Protein AF-A0A512H5P3-F1 (afdb_monomer)

Structure (mmCIF, N/CA/C/O backbone):
data_AF-A0A512H5P3-F1
#
_entry.id   AF-A0A512H5P3-F1
#
loop_
_atom_site.group_PDB
_atom_site.id
_atom_site.type_symbol
_atom_site.label_atom_id
_atom_site.label_alt_id
_atom_site.label_comp_id
_atom_site.label_asym_id
_atom_site.label_entity_id
_atom_site.label_seq_id
_atom_site.pdbx_PDB_ins_code
_atom_site.Cartn_x
_atom_site.Cartn_y
_atom_site.Cartn_z
_atom_site.occupancy
_atom_site.B_iso_or_equiv
_atom_site.auth_seq_id
_atom_site.auth_comp_id
_atom_site.auth_asym_id
_atom_site.auth_atom_id
_atom_site.pdbx_PDB_model_num
ATOM 1 N N . MET A 1 1 ? 0.384 -4.616 -5.837 1.00 95.44 1 MET A N 1
ATOM 2 C CA . MET A 1 1 ? -0.336 -4.147 -4.625 1.00 95.44 1 MET A CA 1
ATOM 3 C C . MET A 1 1 ? -1.547 -5.000 -4.215 1.00 95.44 1 MET A C 1
ATOM 5 O O . MET A 1 1 ? -1.551 -5.494 -3.096 1.00 95.44 1 MET A O 1
ATOM 9 N N . ARG A 1 2 ? -2.575 -5.212 -5.059 1.00 97.38 2 ARG A N 1
ATOM 10 C CA . ARG A 1 2 ? -3.804 -5.943 -4.650 1.00 97.38 2 ARG A CA 1
ATOM 11 C C . ARG A 1 2 ? -3.546 -7.344 -4.073 1.00 97.38 2 ARG A C 1
ATOM 13 O O . ARG A 1 2 ? -4.174 -7.723 -3.095 1.00 97.38 2 ARG A O 1
ATOM 20 N N . SER A 1 3 ? -2.583 -8.079 -4.627 1.00 97.50 3 SER A N 1
ATOM 21 C CA . SER A 1 3 ? -2.158 -9.381 -4.099 1.00 97.50 3 SER A CA 1
ATOM 22 C C . SER A 1 3 ? -1.595 -9.305 -2.674 1.00 97.50 3 SER A C 1
ATOM 24 O O . SER A 1 3 ? -1.924 -10.153 -1.853 1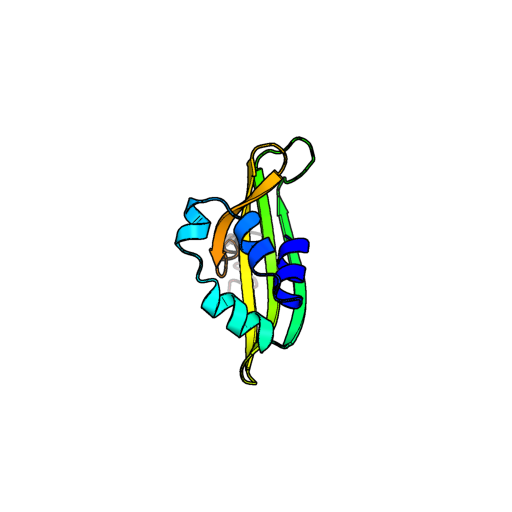.00 97.50 3 SER A O 1
ATOM 26 N N . ARG A 1 4 ? -0.815 -8.263 -2.351 1.00 97.62 4 ARG A N 1
ATOM 27 C CA . ARG A 1 4 ? -0.291 -8.018 -0.995 1.00 97.62 4 ARG A CA 1
ATOM 28 C C . ARG A 1 4 ? -1.411 -7.720 -0.000 1.00 97.62 4 ARG A C 1
ATOM 30 O O . ARG A 1 4 ? -1.385 -8.227 1.111 1.00 97.62 4 ARG A O 1
ATOM 37 N N . TYR A 1 5 ? -2.433 -6.964 -0.402 1.00 97.62 5 TYR A N 1
ATOM 38 C CA . TYR A 1 5 ? -3.622 -6.792 0.437 1.00 97.62 5 TYR A CA 1
ATOM 39 C C . TYR A 1 5 ? -4.310 -8.134 0.722 1.00 97.62 5 TYR A C 1
ATOM 41 O O . TYR A 1 5 ? -4.578 -8.448 1.876 1.00 97.62 5 TYR A O 1
ATOM 49 N N . THR A 1 6 ? -4.527 -8.965 -0.302 1.00 98.12 6 THR A N 1
ATOM 50 C CA . THR A 1 6 ? -5.084 -10.312 -0.107 1.00 98.12 6 THR A CA 1
ATOM 51 C C . THR A 1 6 ? -4.213 -11.168 0.814 1.00 98.12 6 THR A C 1
ATOM 53 O O . THR A 1 6 ? -4.750 -11.944 1.599 1.00 98.12 6 THR A O 1
ATOM 56 N N . ALA A 1 7 ? -2.887 -11.021 0.754 1.00 97.62 7 ALA A N 1
ATOM 57 C CA . ALA A 1 7 ? -1.968 -11.711 1.651 1.00 97.62 7 ALA A CA 1
ATOM 58 C C . ALA A 1 7 ? -2.174 -11.297 3.119 1.00 97.62 7 ALA A C 1
ATOM 60 O O . ALA A 1 7 ? -2.304 -12.173 3.968 1.00 97.62 7 ALA A O 1
ATOM 61 N N . TYR A 1 8 ? -2.341 -10.001 3.411 1.00 96.44 8 TYR A N 1
ATOM 62 C CA . TYR A 1 8 ? -2.757 -9.542 4.745 1.00 96.44 8 TYR A CA 1
ATOM 63 C C . TYR A 1 8 ? -4.110 -10.122 5.173 1.00 96.44 8 TYR A C 1
ATOM 65 O O . TYR A 1 8 ? -4.235 -10.620 6.286 1.00 96.44 8 TYR A O 1
ATOM 73 N N . VAL A 1 9 ? -5.109 -10.114 4.282 1.00 97.12 9 VAL A N 1
ATOM 74 C CA . VAL A 1 9 ? -6.448 -10.664 4.571 1.00 97.12 9 VAL A CA 1
ATOM 75 C C . VAL A 1 9 ? -6.395 -12.159 4.902 1.00 97.12 9 VAL A C 1
ATOM 77 O O . VAL A 1 9 ? -7.183 -12.639 5.710 1.00 97.12 9 VAL A O 1
ATOM 80 N N . ARG A 1 10 ? -5.478 -12.900 4.273 1.00 96.94 10 ARG A N 1
ATOM 81 C CA . ARG A 1 10 ? -5.311 -14.349 4.455 1.00 96.94 10 ARG A CA 1
ATOM 82 C C . ARG A 1 10 ? -4.281 -14.730 5.521 1.00 96.94 10 ARG A C 1
ATOM 84 O O . ARG A 1 10 ? -4.139 -15.916 5.795 1.00 96.94 10 ARG A O 1
ATOM 91 N N . GLY A 1 11 ? -3.548 -13.770 6.084 1.00 96.69 11 GLY A N 1
ATOM 92 C CA . GLY A 1 11 ? -2.417 -14.046 6.974 1.00 96.69 11 GLY A CA 1
ATOM 93 C C . GLY A 1 11 ? -1.200 -14.681 6.284 1.00 96.69 11 GLY A C 1
ATOM 94 O O . GLY A 1 11 ? -0.360 -15.272 6.959 1.00 96.69 11 GLY A O 1
ATOM 95 N N . ASP A 1 12 ? -1.075 -14.559 4.958 1.00 97.94 12 ASP A N 1
ATOM 96 C CA . ASP A 1 12 ? 0.068 -15.056 4.176 1.00 97.94 12 ASP A CA 1
ATOM 97 C C . ASP A 1 12 ? 1.248 -14.072 4.271 1.00 97.94 12 ASP A C 1
ATOM 99 O O . ASP A 1 12 ? 1.541 -13.294 3.360 1.00 97.94 12 ASP A O 1
ATOM 103 N N . ILE A 1 13 ? 1.904 -14.052 5.431 1.00 97.56 13 ILE A N 1
ATOM 104 C CA . ILE A 1 13 ? 3.003 -13.113 5.700 1.00 97.56 13 ILE A CA 1
ATOM 105 C C . ILE A 1 13 ? 4.260 -13.466 4.894 1.00 97.56 13 ILE A C 1
ATOM 107 O O . ILE A 1 13 ? 5.013 -12.572 4.507 1.00 97.56 13 ILE A O 1
ATOM 111 N N . ASP A 1 14 ? 4.434 -14.732 4.521 1.00 97.50 14 ASP A N 1
ATOM 112 C CA . ASP A 1 14 ? 5.556 -15.170 3.687 1.00 97.50 14 ASP A CA 1
ATOM 113 C C . ASP A 1 14 ? 5.449 -14.577 2.267 1.00 97.50 14 ASP A C 1
ATOM 115 O O . ASP A 1 14 ? 6.453 -14.158 1.680 1.00 97.50 14 ASP A O 1
ATOM 119 N N . TYR A 1 15 ? 4.229 -14.431 1.725 1.00 97.56 15 TYR A N 1
ATOM 120 C CA . TYR A 1 15 ? 3.986 -13.657 0.501 1.00 97.56 15 TYR A CA 1
ATOM 121 C C . TYR A 1 15 ? 4.412 -12.194 0.637 1.00 97.56 15 TYR A C 1
ATOM 123 O O . TYR A 1 15 ? 4.983 -11.619 -0.295 1.00 97.56 15 TYR A O 1
ATOM 131 N N . LEU A 1 16 ? 4.130 -11.557 1.772 1.00 97.19 16 LEU A N 1
ATOM 132 C CA . LEU A 1 16 ? 4.517 -10.162 1.976 1.00 97.19 16 LEU A CA 1
ATOM 133 C C . LEU A 1 16 ? 6.035 -10.021 1.984 1.00 97.19 16 LEU A C 1
ATOM 135 O O . LEU A 1 16 ? 6.556 -9.155 1.281 1.00 97.19 16 LEU A O 1
ATOM 139 N N . MET A 1 17 ? 6.731 -10.897 2.708 1.00 96.62 17 MET A N 1
ATOM 140 C CA . MET A 1 17 ? 8.190 -10.888 2.795 1.00 96.62 17 MET A CA 1
ATOM 141 C C . MET A 1 17 ? 8.837 -11.134 1.430 1.00 96.62 17 MET A C 1
ATOM 14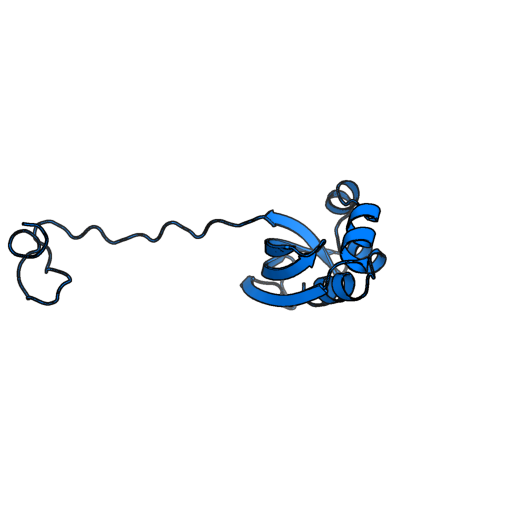3 O O . MET A 1 17 ? 9.718 -10.378 1.033 1.00 96.62 17 MET A O 1
ATOM 147 N N . ARG A 1 18 ? 8.369 -12.118 0.651 1.00 96.12 18 ARG A N 1
ATOM 148 C CA . ARG A 1 18 ? 8.953 -12.413 -0.672 1.00 96.12 18 ARG A CA 1
ATOM 149 C C . ARG A 1 18 ? 8.683 -11.340 -1.736 1.00 96.12 18 ARG A C 1
ATOM 151 O O . ARG A 1 18 ? 9.333 -11.345 -2.772 1.00 96.12 18 ARG A O 1
ATOM 158 N N . THR A 1 19 ? 7.711 -10.452 -1.513 1.00 97.31 19 THR A N 1
ATOM 159 C CA . THR A 1 19 ? 7.327 -9.383 -2.458 1.00 97.31 19 THR A CA 1
ATOM 160 C C . THR A 1 19 ? 7.766 -7.989 -1.999 1.00 97.31 19 THR A C 1
ATOM 162 O O . THR A 1 19 ? 7.171 -6.985 -2.393 1.00 97.31 19 THR A O 1
ATOM 165 N N . MET A 1 20 ? 8.795 -7.919 -1.158 1.00 97.00 20 MET A N 1
ATOM 166 C CA . MET A 1 20 ? 9.516 -6.696 -0.801 1.00 97.00 20 MET A CA 1
ATOM 167 C C . MET A 1 20 ? 11.022 -6.933 -0.934 1.00 97.00 20 MET A C 1
ATOM 169 O O . MET A 1 20 ? 11.484 -8.062 -0.711 1.00 97.00 20 MET A O 1
ATOM 173 N N . ILE A 1 21 ? 11.754 -5.876 -1.291 1.00 96.38 21 ILE A N 1
ATOM 174 C CA . ILE A 1 21 ? 13.214 -5.918 -1.416 1.00 96.38 21 ILE A CA 1
ATOM 175 C C . ILE A 1 21 ? 13.862 -6.216 -0.061 1.00 96.38 21 ILE A C 1
ATOM 177 O O . ILE A 1 21 ? 13.242 -6.017 0.985 1.00 96.38 21 ILE A O 1
ATOM 181 N N . THR A 1 22 ? 15.112 -6.679 -0.081 1.00 94.19 22 THR A N 1
ATOM 182 C CA . THR A 1 22 ? 15.856 -7.060 1.128 1.00 94.19 22 THR A CA 1
ATOM 183 C C . THR A 1 22 ? 15.882 -5.947 2.172 1.00 94.19 22 THR A C 1
ATOM 185 O O . THR A 1 22 ? 15.570 -6.221 3.325 1.00 94.19 22 THR A O 1
ATOM 188 N N . ASP A 1 23 ? 16.164 -4.710 1.767 1.00 94.06 23 ASP A N 1
ATOM 189 C CA . ASP A 1 23 ? 16.282 -3.565 2.675 1.00 94.06 23 ASP A CA 1
ATOM 190 C C . ASP A 1 23 ? 14.965 -3.309 3.422 1.00 94.06 23 ASP A C 1
ATOM 192 O O . ASP A 1 23 ? 14.921 -3.337 4.646 1.00 94.06 23 ASP A O 1
ATOM 196 N N . VAL A 1 24 ? 13.847 -3.208 2.694 1.00 94.50 24 VAL A N 1
ATOM 197 C CA . VAL A 1 24 ? 12.508 -3.051 3.294 1.00 94.50 24 VAL A CA 1
ATOM 198 C C . VAL A 1 24 ? 12.124 -4.257 4.157 1.00 94.50 24 VAL A C 1
ATOM 200 O O . VAL A 1 24 ? 11.412 -4.113 5.148 1.00 94.50 24 VAL A O 1
ATOM 203 N N . ARG A 1 25 ? 12.582 -5.461 3.795 1.00 94.56 25 ARG A N 1
ATOM 204 C CA . ARG A 1 25 ? 12.309 -6.686 4.557 1.00 94.56 25 ARG A CA 1
ATOM 205 C C . ARG A 1 25 ? 13.000 -6.699 5.915 1.00 94.56 25 ARG A C 1
ATOM 207 O O . ARG A 1 25 ? 12.463 -7.317 6.827 1.00 94.56 25 ARG A O 1
ATOM 214 N N . GLN A 1 26 ? 14.168 -6.074 6.048 1.00 92.94 26 GLN A N 1
ATOM 215 C CA . GLN A 1 26 ? 14.909 -6.042 7.312 1.00 92.94 26 GLN A CA 1
ATOM 216 C C . GLN A 1 26 ? 14.186 -5.218 8.380 1.00 92.94 26 GLN A C 1
ATOM 218 O O . GLN A 1 26 ? 14.190 -5.608 9.544 1.00 92.94 26 GLN A O 1
ATOM 223 N N . ASP A 1 27 ? 13.506 -4.148 7.969 1.00 93.31 27 ASP A N 1
ATOM 224 C CA . ASP A 1 27 ? 12.720 -3.287 8.861 1.00 93.31 27 ASP A CA 1
ATOM 225 C C . ASP A 1 27 ? 11.280 -3.791 9.080 1.00 93.31 27 ASP A C 1
ATOM 227 O O . ASP A 1 27 ? 10.516 -3.219 9.859 1.00 93.31 27 ASP A O 1
ATOM 231 N N . PHE A 1 28 ? 10.872 -4.856 8.385 1.00 94.75 28 PHE A N 1
ATOM 232 C CA . PHE A 1 28 ? 9.530 -5.419 8.489 1.00 94.75 28 PHE A CA 1
ATOM 233 C C . PHE A 1 28 ? 9.415 -6.357 9.698 1.00 94.75 28 PHE A C 1
ATOM 235 O O . PHE A 1 28 ? 10.163 -7.327 9.795 1.00 94.75 28 PHE A O 1
ATOM 242 N N . ASP A 1 29 ? 8.427 -6.132 10.571 1.00 96.62 29 ASP A N 1
ATOM 243 C CA . ASP A 1 29 ? 8.101 -7.040 11.678 1.00 96.62 29 ASP A CA 1
ATOM 244 C C . ASP A 1 29 ? 7.047 -8.086 11.241 1.00 96.62 29 ASP A C 1
ATOM 246 O O . ASP A 1 29 ? 5.841 -7.797 11.198 1.00 96.62 29 ASP A O 1
ATOM 250 N N . PRO A 1 30 ? 7.452 -9.332 10.918 1.00 96.56 30 PRO A N 1
ATOM 251 C CA . PRO A 1 30 ? 6.508 -10.368 10.522 1.00 96.56 30 PRO A CA 1
ATOM 252 C C . PRO A 1 30 ? 5.633 -10.849 11.683 1.00 96.56 30 PRO A C 1
ATOM 254 O O . PRO A 1 30 ? 4.531 -11.336 11.431 1.00 96.56 30 PRO A O 1
ATOM 257 N N . ALA A 1 31 ? 6.088 -10.757 12.936 1.00 95.88 31 ALA A N 1
ATOM 258 C CA . ALA A 1 31 ? 5.317 -11.207 14.090 1.00 95.88 31 ALA A CA 1
ATOM 259 C C . ALA A 1 31 ? 4.154 -10.246 14.362 1.00 95.88 31 ALA A C 1
ATOM 261 O O . ALA A 1 31 ? 3.011 -10.690 14.516 1.00 95.88 31 ALA A O 1
ATOM 262 N N . GLU A 1 32 ? 4.418 -8.939 14.323 1.00 95.25 32 GLU A N 1
ATOM 263 C CA . GLU A 1 32 ? 3.379 -7.914 14.408 1.00 95.25 32 GLU A CA 1
ATOM 264 C C . GLU A 1 32 ? 2.399 -8.029 13.232 1.00 95.25 32 GLU A C 1
ATOM 266 O O . GLU A 1 32 ? 1.180 -8.060 13.436 1.00 95.25 32 GLU A O 1
ATOM 271 N N . ALA A 1 33 ? 2.907 -8.190 12.005 1.00 95.38 33 ALA A N 1
ATOM 272 C CA . ALA A 1 33 ? 2.063 -8.364 10.827 1.00 95.38 33 ALA A CA 1
ATOM 273 C C . ALA A 1 33 ? 1.149 -9.600 10.934 1.00 95.38 33 ALA A C 1
ATOM 275 O O . ALA A 1 33 ? -0.033 -9.512 10.589 1.00 95.38 33 ALA A O 1
ATOM 276 N N . ARG A 1 34 ? 1.655 -10.733 11.454 1.00 96.12 34 ARG A N 1
ATOM 277 C CA . ARG A 1 34 ? 0.847 -11.941 11.728 1.00 96.12 34 ARG A CA 1
ATOM 278 C C . ARG A 1 34 ? -0.244 -11.659 12.759 1.00 96.12 34 ARG A C 1
ATOM 280 O O . ARG A 1 34 ? -1.391 -12.040 12.533 1.00 96.12 34 ARG A O 1
ATOM 287 N N . ALA A 1 35 ? 0.089 -10.985 13.860 1.00 94.81 35 ALA A N 1
ATOM 288 C CA . ALA A 1 35 ? -0.871 -10.665 14.914 1.00 94.81 35 ALA A CA 1
ATOM 289 C C . ALA A 1 35 ? -2.009 -9.768 14.398 1.00 94.81 35 ALA A C 1
ATOM 291 O O . ALA A 1 35 ? -3.184 -10.047 14.642 1.00 94.81 35 ALA A O 1
ATOM 292 N N . ILE A 1 36 ? -1.672 -8.731 13.624 1.00 94.56 36 ILE A N 1
ATOM 293 C CA . ILE A 1 36 ? -2.668 -7.854 13.001 1.00 94.56 36 ILE A CA 1
ATOM 294 C C . ILE A 1 36 ? -3.523 -8.643 12.011 1.00 94.56 36 ILE A C 1
ATOM 296 O O . ILE A 1 36 ? -4.745 -8.563 12.082 1.00 94.56 36 ILE A O 1
ATOM 300 N N . ALA A 1 37 ? -2.913 -9.416 11.110 1.00 95.00 37 ALA A N 1
ATOM 301 C CA . ALA A 1 37 ? -3.642 -10.177 10.099 1.00 95.00 37 ALA A CA 1
ATOM 302 C C . ALA A 1 37 ? -4.642 -11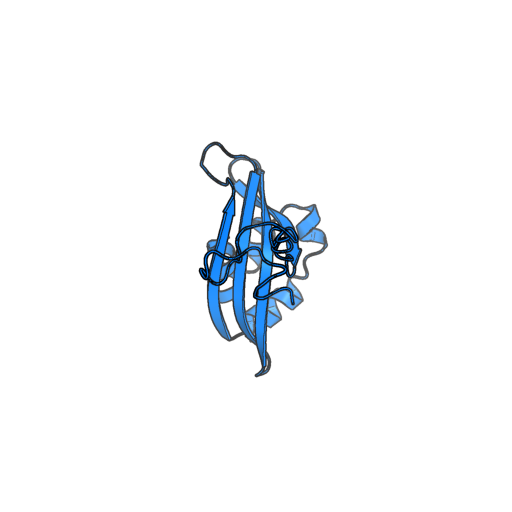.178 10.700 1.00 95.00 37 ALA A C 1
ATOM 304 O O . ALA A 1 37 ? -5.733 -11.334 10.155 1.00 95.00 37 ALA A O 1
ATOM 305 N N . ALA A 1 38 ? -4.290 -11.815 11.821 1.00 94.25 38 ALA A N 1
ATOM 306 C CA . ALA A 1 38 ? -5.133 -12.801 12.493 1.00 94.25 38 ALA A CA 1
ATOM 307 C C . ALA A 1 38 ? -6.344 -12.187 13.217 1.00 94.25 38 ALA A C 1
ATOM 309 O O . ALA A 1 38 ? -7.414 -12.793 13.246 1.00 94.25 38 ALA A O 1
ATOM 310 N N . GLU A 1 39 ? -6.190 -11.003 13.814 1.00 95.94 39 GLU A N 1
ATOM 311 C CA . GLU A 1 39 ? -7.248 -10.371 14.615 1.00 95.94 39 GLU A CA 1
ATOM 312 C C . GLU A 1 39 ? -8.064 -9.335 13.819 1.00 95.94 39 GLU A C 1
ATOM 314 O O . GLU A 1 39 ? -9.210 -9.025 14.157 1.00 95.94 39 GLU A O 1
ATOM 319 N N . ALA A 1 40 ? -7.487 -8.755 12.763 1.00 96.50 40 ALA A N 1
ATOM 320 C CA . ALA A 1 40 ? -8.122 -7.677 12.025 1.00 96.50 40 ALA A CA 1
ATOM 321 C C . ALA A 1 40 ? -9.309 -8.166 11.188 1.00 96.50 40 ALA A C 1
ATOM 323 O O . ALA A 1 40 ? -9.214 -9.081 10.371 1.00 96.50 40 ALA A O 1
ATOM 324 N N . ARG A 1 41 ? -10.429 -7.445 11.288 1.00 96.75 41 ARG A N 1
ATOM 325 C CA . ARG A 1 41 ? -11.510 -7.529 10.303 1.00 96.75 41 ARG A CA 1
ATOM 326 C C . ARG A 1 41 ? -11.245 -6.533 9.183 1.00 96.75 41 ARG A C 1
ATOM 328 O O . ARG A 1 41 ? -11.420 -5.329 9.371 1.00 96.75 41 ARG A O 1
ATOM 335 N N . TRP A 1 42 ? -10.873 -7.034 8.016 1.00 97.06 42 TRP A N 1
ATOM 336 C CA . TRP A 1 42 ? -10.610 -6.232 6.824 1.00 97.06 42 TRP A CA 1
ATOM 337 C C . TRP A 1 42 ? -11.919 -5.779 6.164 1.00 97.06 42 TRP A C 1
ATOM 339 O O . TRP A 1 42 ? -12.723 -6.605 5.745 1.00 97.06 42 TRP A O 1
ATOM 349 N N . ASP A 1 43 ? -12.143 -4.466 6.084 1.00 96.56 43 ASP A N 1
ATOM 350 C CA . ASP A 1 43 ? -13.358 -3.884 5.495 1.00 96.56 43 ASP A CA 1
ATOM 351 C C . ASP A 1 43 ? -13.184 -3.582 3.993 1.00 96.56 43 ASP A C 1
ATOM 353 O O . ASP A 1 43 ? -14.164 -3.597 3.252 1.00 96.56 43 ASP A O 1
ATOM 357 N N . GLY A 1 44 ? -11.959 -3.312 3.526 1.00 96.62 44 GLY A N 1
ATOM 358 C CA . GLY A 1 44 ? -11.686 -3.156 2.095 1.00 96.62 44 GLY A CA 1
ATOM 359 C C . GLY A 1 44 ? -10.357 -2.481 1.754 1.00 96.62 44 GLY A C 1
ATOM 360 O O . GLY A 1 44 ? -9.675 -1.928 2.621 1.00 96.62 44 GLY A O 1
ATOM 361 N N . LEU A 1 45 ? -10.034 -2.517 0.459 1.00 98.19 45 LEU A N 1
ATOM 362 C CA . LEU A 1 45 ? -8.927 -1.815 -0.189 1.00 98.19 45 LEU A CA 1
ATOM 363 C C . LEU A 1 45 ? -9.487 -0.874 -1.258 1.00 98.19 45 LEU A C 1
ATOM 365 O O . LEU A 1 45 ? -10.226 -1.299 -2.143 1.00 98.19 45 LEU A O 1
ATOM 369 N N . GLU A 1 46 ? -9.065 0.380 -1.217 1.00 98.19 46 GLU A N 1
ATOM 370 C CA . GLU A 1 46 ? -9.342 1.394 -2.224 1.00 98.19 46 GLU A CA 1
ATOM 371 C C . GLU A 1 46 ? -8.023 1.827 -2.867 1.00 98.19 46 GLU A C 1
ATOM 373 O O . GLU A 1 46 ? -7.100 2.236 -2.169 1.00 98.19 46 GLU A O 1
ATOM 378 N N . ILE A 1 47 ? -7.923 1.747 -4.194 1.00 97.81 47 ILE A N 1
ATOM 379 C CA . ILE A 1 47 ? -6.782 2.298 -4.933 1.00 97.81 47 ILE A CA 1
ATOM 380 C C . ILE A 1 47 ? -7.129 3.736 -5.316 1.00 97.81 47 ILE A C 1
ATOM 382 O O . ILE A 1 47 ? -8.138 3.962 -5.980 1.00 97.81 47 ILE A O 1
ATOM 386 N N . ARG A 1 48 ? -6.309 4.692 -4.876 1.00 96.88 48 ARG A N 1
ATOM 387 C CA . ARG A 1 48 ? -6.484 6.129 -5.125 1.00 96.88 48 ARG A CA 1
ATOM 388 C C . ARG A 1 48 ? -5.773 6.576 -6.392 1.00 96.88 48 ARG A C 1
ATOM 390 O O . ARG A 1 48 ? -6.350 7.320 -7.175 1.00 96.88 48 ARG A O 1
ATOM 397 N N . GLU A 1 49 ? -4.550 6.103 -6.595 1.00 96.69 49 GLU A N 1
ATOM 398 C CA . GLU A 1 49 ? -3.742 6.442 -7.762 1.00 96.69 49 GLU A CA 1
ATOM 399 C C . GLU A 1 49 ? -2.811 5.279 -8.117 1.00 96.69 49 GLU A C 1
ATOM 401 O O . GLU A 1 49 ? -2.330 4.558 -7.240 1.00 96.69 49 GLU A O 1
ATOM 406 N N . VAL A 1 50 ? -2.554 5.110 -9.412 1.00 97.50 50 VAL A N 1
ATOM 407 C CA . VAL A 1 50 ? -1.493 4.249 -9.937 1.00 97.50 50 VAL A CA 1
ATOM 408 C C . VAL A 1 50 ? -0.671 5.086 -10.908 1.00 97.50 50 VAL A C 1
ATOM 410 O O . VAL A 1 50 ? -1.241 5.750 -11.773 1.00 97.50 50 VAL A O 1
ATOM 413 N N . ARG A 1 51 ? 0.654 5.062 -10.763 1.00 97.69 51 ARG A N 1
ATOM 414 C CA . ARG A 1 51 ? 1.604 5.675 -11.700 1.00 97.69 51 ARG A CA 1
ATOM 415 C C . ARG A 1 51 ? 2.580 4.603 -12.171 1.00 97.69 51 ARG A C 1
ATOM 417 O O . ARG A 1 51 ? 3.138 3.901 -11.325 1.00 97.69 51 ARG A O 1
ATOM 424 N N . ASN A 1 52 ? 2.781 4.507 -13.485 1.00 97.50 52 ASN A N 1
ATOM 425 C CA . ASN A 1 52 ? 3.577 3.462 -14.140 1.00 97.50 52 ASN A CA 1
ATOM 426 C C . ASN A 1 52 ? 3.086 2.049 -13.743 1.00 97.50 52 ASN A C 1
ATOM 428 O O . ASN A 1 52 ? 1.902 1.858 -13.443 1.00 97.50 52 ASN A O 1
ATOM 432 N N . GLY A 1 53 ? 3.973 1.054 -13.728 1.00 93.00 53 GLY A N 1
ATOM 433 C CA . GLY A 1 53 ? 3.642 -0.329 -13.378 1.00 93.00 53 GLY A CA 1
ATOM 434 C C . GLY A 1 53 ? 3.101 -1.171 -14.540 1.00 93.00 53 GLY A C 1
ATOM 435 O O . GLY A 1 53 ? 2.568 -2.260 -14.310 1.00 93.00 53 GLY A O 1
ATOM 436 N N . GLY A 1 54 ? 3.207 -0.674 -15.773 1.00 94.00 54 GLY A N 1
ATOM 437 C CA . GLY A 1 54 ? 2.907 -1.400 -17.000 1.00 94.00 54 GLY A CA 1
ATOM 438 C C . GLY A 1 54 ? 3.998 -2.414 -17.372 1.00 94.00 54 GLY A C 1
ATOM 439 O O . GLY A 1 54 ? 5.024 -2.507 -16.702 1.00 94.00 54 GLY A O 1
ATOM 440 N N . PRO A 1 55 ? 3.806 -3.211 -18.439 1.00 93.75 55 PRO A N 1
ATOM 441 C CA . PRO A 1 55 ? 4.749 -4.257 -18.848 1.00 93.75 55 PRO A CA 1
ATOM 442 C C . PRO A 1 55 ? 6.167 -3.756 -19.139 1.00 93.75 55 PRO A C 1
ATOM 444 O O . PRO A 1 55 ? 7.109 -4.502 -18.886 1.00 93.75 55 PRO A O 1
ATOM 447 N N . GLU A 1 56 ? 6.296 -2.514 -19.602 1.00 95.50 56 GLU A N 1
ATOM 448 C CA . GLU A 1 56 ? 7.560 -1.868 -19.984 1.00 95.50 56 GLU A CA 1
ATOM 449 C C . GLU A 1 56 ? 8.183 -1.033 -18.855 1.00 95.50 56 GLU A C 1
ATOM 451 O O . GLU A 1 56 ? 9.277 -0.507 -19.015 1.00 95.50 56 GLU A O 1
ATOM 456 N N . ASP A 1 57 ? 7.499 -0.914 -17.713 1.00 97.56 57 ASP A N 1
ATOM 457 C CA . ASP A 1 57 ? 7.993 -0.151 -16.573 1.00 97.56 57 ASP A CA 1
ATOM 458 C C . ASP A 1 57 ? 8.784 -1.039 -15.604 1.00 97.56 57 ASP A C 1
ATOM 460 O O . ASP A 1 57 ? 8.324 -2.125 -15.220 1.00 97.56 57 ASP A O 1
ATOM 464 N N . ASP A 1 58 ? 9.907 -0.509 -15.119 1.00 97.62 58 ASP A N 1
ATOM 465 C CA . ASP A 1 58 ? 10.709 -1.100 -14.039 1.00 97.62 58 ASP A CA 1
ATOM 466 C C . ASP A 1 58 ? 10.417 -0.484 -12.665 1.00 97.62 58 ASP A C 1
ATOM 468 O O . ASP A 1 58 ? 10.828 -1.016 -11.635 1.00 97.62 58 ASP A O 1
ATOM 472 N N . GLU A 1 59 ? 9.652 0.607 -12.626 1.00 98.19 59 GLU A N 1
ATOM 473 C CA . GLU A 1 59 ? 9.217 1.274 -11.402 1.00 98.19 59 GLU A CA 1
ATOM 474 C C . GLU A 1 59 ? 7.719 1.568 -11.445 1.00 98.19 59 GLU A C 1
ATOM 476 O O . GLU A 1 59 ? 7.123 1.779 -12.502 1.00 98.19 59 GLU A O 1
ATOM 481 N N . GLY A 1 60 ? 7.085 1.583 -10.279 1.00 98.06 60 GLY A N 1
ATOM 482 C CA . GLY A 1 60 ? 5.655 1.823 -10.163 1.00 98.06 60 GLY A CA 1
ATOM 483 C C . GLY A 1 60 ? 5.290 2.381 -8.804 1.00 98.06 60 GLY A C 1
ATOM 484 O O . GLY A 1 60 ? 5.929 2.095 -7.797 1.00 98.06 60 GLY A O 1
ATOM 485 N N . THR A 1 61 ? 4.232 3.179 -8.758 1.00 98.31 61 THR A N 1
ATOM 486 C CA . THR A 1 61 ? 3.704 3.723 -7.507 1.00 98.31 61 THR A CA 1
ATOM 487 C C . THR A 1 61 ? 2.219 3.432 -7.402 1.00 98.31 61 THR A C 1
ATOM 489 O O . THR A 1 61 ? 1.473 3.595 -8.368 1.00 98.31 61 THR A O 1
ATOM 492 N N . VAL A 1 62 ? 1.779 3.022 -6.214 1.00 98.38 62 VAL A N 1
ATOM 493 C CA . VAL A 1 62 ? 0.363 2.809 -5.914 1.00 98.38 62 VAL A CA 1
ATOM 494 C C . VAL A 1 62 ? 0.003 3.542 -4.633 1.00 98.38 62 VAL A C 1
ATOM 496 O O . VAL A 1 62 ? 0.479 3.187 -3.557 1.00 98.38 62 VAL A O 1
ATOM 499 N N . GLU A 1 63 ? -0.882 4.527 -4.740 1.00 98.25 63 GLU A N 1
ATOM 500 C CA . GLU A 1 63 ? -1.521 5.148 -3.585 1.00 98.25 63 GLU A CA 1
ATOM 501 C C . GLU A 1 63 ? -2.818 4.419 -3.262 1.00 98.25 63 GLU A C 1
ATOM 503 O O . GLU A 1 63 ? -3.660 4.186 -4.137 1.00 98.25 63 GLU A O 1
ATOM 508 N N . TYR A 1 64 ? -2.990 4.039 -2.003 1.00 97.88 64 TYR A N 1
ATOM 509 C CA . TYR A 1 64 ? -4.113 3.224 -1.586 1.00 97.88 64 TYR A CA 1
ATOM 510 C C . TYR A 1 64 ? -4.558 3.528 -0.158 1.00 97.88 64 TYR A C 1
ATOM 512 O O . TYR A 1 64 ? -3.820 4.059 0.667 1.00 97.88 64 TYR A O 1
ATOM 520 N N . VAL A 1 65 ? -5.805 3.167 0.129 1.00 98.12 65 VAL A N 1
ATOM 521 C CA . VAL A 1 65 ? -6.407 3.243 1.454 1.00 98.12 65 VAL A CA 1
ATOM 522 C C . VAL A 1 65 ? -6.948 1.867 1.813 1.00 98.12 65 VAL A C 1
ATOM 524 O O . VAL A 1 65 ? -7.793 1.323 1.105 1.00 98.12 65 VAL A O 1
ATOM 527 N N . THR A 1 66 ? -6.500 1.305 2.931 1.00 97.44 66 THR A N 1
ATOM 528 C CA . THR A 1 66 ? -7.128 0.124 3.535 1.00 97.44 66 THR A CA 1
ATOM 529 C C . THR A 1 66 ? -7.913 0.516 4.772 1.00 97.44 66 THR A C 1
ATOM 531 O O . THR A 1 66 ? -7.510 1.380 5.554 1.00 97.44 66 THR A O 1
ATOM 534 N N . ARG A 1 67 ? -9.072 -0.115 4.942 1.00 97.69 67 ARG A N 1
ATOM 535 C CA . ARG A 1 67 ? -9.936 0.067 6.108 1.00 97.69 67 ARG A CA 1
ATOM 536 C C . ARG A 1 67 ? -10.092 -1.275 6.791 1.00 97.69 67 ARG A C 1
ATOM 538 O O . ARG A 1 67 ? -10.365 -2.277 6.131 1.00 97.69 67 ARG A O 1
ATOM 545 N N . PHE A 1 68 ? -9.906 -1.296 8.101 1.00 96.88 68 PHE A N 1
ATOM 546 C CA . PHE A 1 68 ? -10.023 -2.510 8.898 1.00 96.88 68 PHE A CA 1
ATOM 547 C C . PHE A 1 68 ? -10.397 -2.174 10.339 1.00 96.88 68 PHE A C 1
ATOM 549 O O . PHE A 1 68 ? -10.270 -1.031 10.783 1.00 96.88 68 PHE A O 1
ATOM 556 N N . ARG A 1 69 ? -10.879 -3.170 11.079 1.00 97.00 69 ARG A N 1
ATOM 557 C CA . ARG A 1 69 ? -11.099 -3.073 12.523 1.00 97.00 69 ARG A CA 1
ATOM 558 C C . ARG A 1 69 ? -10.096 -3.953 13.238 1.00 97.00 69 ARG A C 1
ATOM 560 O O . ARG A 1 69 ? -9.985 -5.123 12.902 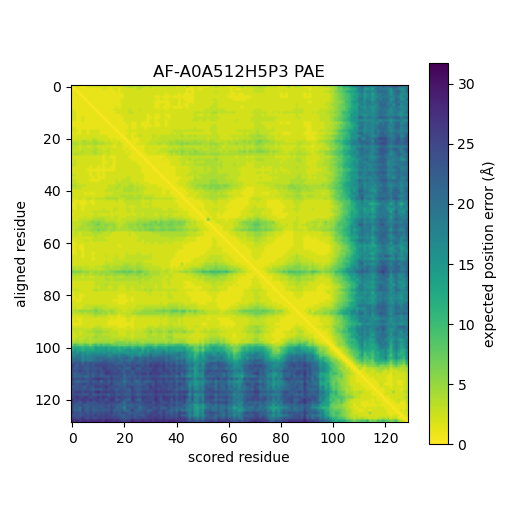1.00 97.00 69 ARG A O 1
ATOM 567 N N . PHE A 1 70 ? -9.413 -3.400 14.228 1.00 94.19 70 PHE A N 1
ATOM 568 C CA . PHE A 1 70 ? -8.451 -4.118 15.060 1.00 94.19 70 PHE A CA 1
ATOM 569 C C . PHE A 1 70 ? -8.677 -3.707 16.513 1.00 94.19 70 PHE A C 1
ATOM 571 O O . PHE A 1 70 ? -8.805 -2.508 16.784 1.00 94.19 70 PHE A O 1
ATOM 578 N N . LYS A 1 71 ? -8.802 -4.676 17.430 1.00 93.06 71 LYS A N 1
ATOM 579 C CA . LYS A 1 71 ? -9.138 -4.431 18.846 1.00 93.06 71 LYS A CA 1
ATOM 580 C C . LYS A 1 71 ? -10.378 -3.541 19.034 1.00 93.06 71 LYS A C 1
ATOM 582 O O . LYS A 1 71 ? -10.370 -2.581 19.801 1.00 93.06 71 LYS A O 1
ATOM 587 N N . GLY A 1 72 ? -11.428 -3.800 18.248 1.00 90.62 72 GLY A N 1
ATOM 588 C CA . GLY A 1 72 ? -12.688 -3.039 18.266 1.00 90.62 72 GLY A CA 1
ATOM 589 C C . GLY A 1 72 ? -12.630 -1.635 17.643 1.00 90.62 72 GLY A C 1
ATOM 590 O O . GLY A 1 72 ? -13.670 -0.999 17.479 1.00 90.62 72 GLY A O 1
ATOM 591 N N . GLN A 1 73 ? -11.454 -1.152 17.236 1.00 94.69 73 GLN A N 1
ATOM 592 C CA . GLN A 1 73 ? -11.272 0.198 16.700 1.00 94.69 73 GLN A CA 1
ATOM 593 C C . GLN A 1 73 ? -11.232 0.187 15.174 1.00 94.69 73 GLN A C 1
ATOM 595 O O . GLN A 1 73 ? -10.516 -0.613 14.570 1.00 94.69 73 GLN A O 1
ATOM 600 N N . LYS A 1 74 ? -11.971 1.106 14.539 1.00 96.50 74 LYS A N 1
ATOM 601 C CA . LYS A 1 74 ? -11.856 1.357 13.096 1.00 96.50 74 LYS A CA 1
ATOM 602 C C . LYS A 1 74 ? -10.522 2.045 12.817 1.00 96.50 74 LYS A C 1
ATOM 604 O O . LYS A 1 74 ? -10.248 3.105 13.372 1.00 96.50 74 LYS A O 1
ATOM 609 N N . ARG A 1 75 ? -9.726 1.459 11.930 1.00 95.88 75 ARG A N 1
ATOM 610 C CA . ARG A 1 75 ? -8.448 1.993 11.463 1.00 95.88 75 ARG A CA 1
ATOM 611 C C . ARG A 1 75 ? -8.493 2.230 9.961 1.00 95.88 75 ARG A C 1
ATOM 613 O O . ARG A 1 75 ? -9.180 1.529 9.213 1.00 95.88 75 ARG A O 1
ATOM 620 N N . VAL A 1 76 ? -7.761 3.253 9.544 1.00 96.25 76 VAL A N 1
ATOM 621 C CA . VAL A 1 76 ? -7.550 3.611 8.146 1.00 96.25 76 VAL A CA 1
ATOM 622 C C . VAL A 1 76 ? -6.050 3.694 7.943 1.00 96.25 76 VAL A C 1
ATOM 624 O O . VAL A 1 76 ? -5.379 4.413 8.677 1.00 96.25 76 VAL A O 1
ATOM 627 N N . HIS A 1 77 ? -5.539 2.956 6.968 1.00 95.62 77 HIS A N 1
ATOM 628 C CA . HIS A 1 77 ? -4.148 3.039 6.558 1.00 95.62 77 HIS A CA 1
ATOM 629 C C . HIS A 1 77 ? -4.109 3.588 5.134 1.00 95.62 77 HIS A C 1
ATOM 631 O O . HIS A 1 77 ? -4.550 2.922 4.196 1.00 95.62 77 HIS A O 1
ATOM 637 N N . HIS A 1 78 ? -3.667 4.840 5.013 1.00 97.38 78 HIS A N 1
ATOM 638 C CA . HIS A 1 78 ? -3.451 5.540 3.752 1.00 97.38 78 HIS A CA 1
ATOM 639 C C . HIS A 1 78 ? -1.954 5.570 3.483 1.00 97.38 78 HIS A C 1
ATOM 641 O O . HIS A 1 78 ? -1.194 6.083 4.299 1.00 97.38 78 HIS A O 1
ATOM 647 N N . GLU A 1 79 ? -1.538 4.998 2.364 1.00 96.88 79 GLU A N 1
ATOM 648 C CA . GLU A 1 79 ? -0.127 4.871 2.018 1.00 96.88 79 GLU A CA 1
ATOM 649 C C . GLU A 1 79 ? 0.060 5.030 0.511 1.00 96.88 79 GLU A C 1
ATOM 651 O O . GLU A 1 79 ? -0.788 4.621 -0.289 1.00 96.88 79 GLU A O 1
ATOM 656 N N . ARG A 1 80 ? 1.198 5.602 0.127 1.00 98.12 80 ARG A N 1
ATOM 657 C CA . ARG A 1 80 ? 1.733 5.533 -1.228 1.00 98.12 80 ARG A CA 1
ATOM 658 C C . ARG A 1 80 ? 2.921 4.585 -1.241 1.00 98.12 80 ARG A C 1
ATOM 660 O O . ARG A 1 80 ? 3.984 4.943 -0.755 1.00 98.12 80 ARG A O 1
ATOM 667 N N . ALA A 1 81 ? 2.733 3.394 -1.794 1.00 98.00 81 ALA A N 1
ATOM 668 C CA . ALA A 1 81 ? 3.780 2.385 -1.897 1.00 98.00 81 ALA A CA 1
ATOM 669 C C . ALA A 1 81 ? 4.546 2.507 -3.220 1.00 98.00 81 ALA A C 1
ATOM 671 O O . ALA A 1 81 ? 3.941 2.692 -4.283 1.00 98.00 8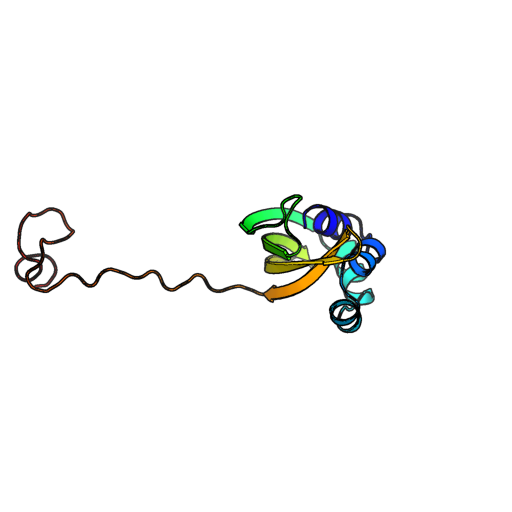1 ALA A O 1
ATOM 672 N N . TYR A 1 82 ? 5.861 2.332 -3.143 1.00 98.19 82 TYR A N 1
ATOM 673 C CA . TYR A 1 82 ? 6.795 2.312 -4.263 1.00 98.19 82 TYR A CA 1
ATOM 674 C C . TYR A 1 82 ? 7.193 0.875 -4.593 1.00 98.19 82 TYR A C 1
ATOM 676 O O . TYR A 1 82 ? 7.424 0.047 -3.706 1.00 98.19 82 TYR A O 1
ATOM 684 N N . PHE A 1 83 ? 7.253 0.579 -5.885 1.00 98.38 83 PHE A N 1
ATOM 685 C CA . PHE A 1 83 ? 7.571 -0.729 -6.426 1.00 98.38 83 PHE A CA 1
ATOM 686 C C . PHE A 1 83 ? 8.707 -0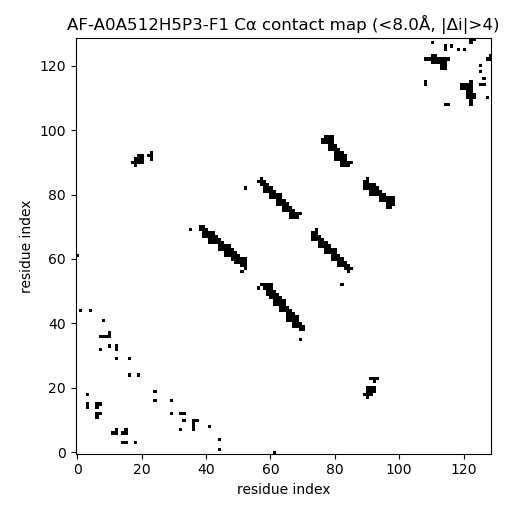.614 -7.433 1.00 98.38 83 PHE A C 1
ATOM 688 O O . PHE A 1 83 ? 8.736 0.317 -8.234 1.00 98.38 83 PHE A O 1
ATOM 695 N N . THR A 1 84 ? 9.578 -1.616 -7.437 1.00 98.25 84 THR A N 1
ATOM 696 C CA . THR A 1 84 ? 10.601 -1.825 -8.463 1.00 98.25 84 THR A CA 1
ATOM 697 C C . THR A 1 84 ? 10.496 -3.247 -9.008 1.00 98.25 84 THR A C 1
ATOM 699 O O . THR A 1 84 ? 10.057 -4.161 -8.296 1.00 98.25 84 THR A O 1
ATOM 702 N N . ARG A 1 85 ? 10.838 -3.445 -10.279 1.00 97.38 85 ARG A N 1
ATOM 703 C CA . ARG A 1 85 ? 10.868 -4.753 -10.925 1.00 97.38 85 ARG A CA 1
ATOM 704 C C . ARG A 1 85 ? 12.284 -5.314 -10.864 1.00 97.38 85 ARG A C 1
ATOM 706 O O . ARG A 1 85 ? 13.204 -4.775 -11.462 1.00 97.38 85 ARG A O 1
ATOM 713 N N . ILE A 1 86 ? 12.441 -6.440 -10.177 1.00 95.12 86 ILE A N 1
ATOM 714 C CA . ILE A 1 86 ? 13.711 -7.164 -10.064 1.00 95.12 86 ILE A CA 1
ATOM 715 C C . ILE A 1 86 ? 13.484 -8.558 -10.635 1.00 95.12 86 ILE A C 1
ATOM 717 O O . ILE A 1 86 ? 12.566 -9.253 -10.198 1.00 95.12 86 ILE A O 1
ATOM 721 N N . GLU A 1 87 ? 14.278 -8.940 -11.638 1.00 91.81 87 GLU A N 1
ATOM 722 C CA . GLU A 1 87 ? 14.198 -10.255 -12.300 1.00 91.81 87 GLU A CA 1
ATOM 723 C C . GLU A 1 87 ? 12.775 -10.598 -12.791 1.00 91.81 87 GLU A C 1
ATOM 725 O O . GLU A 1 87 ? 12.285 -11.717 -12.662 1.00 91.81 87 GLU A O 1
ATOM 730 N N . GLY A 1 88 ? 12.068 -9.599 -13.331 1.00 92.69 88 GLY A N 1
ATOM 731 C CA . GLY A 1 88 ? 10.701 -9.760 -13.838 1.00 92.69 88 GLY A CA 1
ATOM 732 C C . GLY A 1 88 ? 9.605 -9.773 -12.764 1.00 92.69 88 GLY A C 1
ATOM 733 O O . GLY A 1 88 ? 8.426 -9.856 -13.109 1.00 92.69 88 GLY A O 1
ATOM 734 N N . ALA A 1 89 ? 9.951 -9.643 -11.479 1.00 94.94 89 ALA A N 1
ATOM 735 C CA . ALA A 1 89 ? 9.001 -9.625 -10.372 1.00 94.94 89 ALA A CA 1
ATOM 736 C C . ALA A 1 89 ? 8.915 -8.244 -9.703 1.00 94.94 89 ALA A C 1
ATOM 738 O O . ALA A 1 89 ? 9.920 -7.643 -9.331 1.00 94.94 89 ALA A O 1
ATOM 739 N N . TRP A 1 90 ? 7.690 -7.758 -9.495 1.00 97.56 90 TRP A N 1
ATOM 740 C CA . TRP A 1 90 ? 7.437 -6.523 -8.752 1.00 97.56 90 TRP A CA 1
ATOM 741 C C . TRP A 1 90 ? 7.644 -6.720 -7.247 1.00 97.56 90 TRP A C 1
ATOM 743 O O . TRP A 1 90 ? 6.966 -7.543 -6.624 1.00 97.56 90 TRP A O 1
ATOM 753 N N . GLN A 1 91 ? 8.518 -5.909 -6.656 1.00 98.06 91 GLN A N 1
ATOM 754 C CA . GLN A 1 91 ? 8.807 -5.890 -5.225 1.00 98.06 91 GLN A CA 1
ATOM 755 C C . GLN A 1 91 ? 8.570 -4.494 -4.649 1.00 98.06 91 GLN A C 1
ATOM 757 O O . GLN A 1 91 ? 8.863 -3.493 -5.296 1.00 98.06 91 GLN A O 1
ATOM 762 N N . VAL A 1 92 ? 8.031 -4.420 -3.430 1.00 97.88 92 VAL A N 1
ATOM 763 C CA . VAL A 1 92 ? 7.940 -3.154 -2.689 1.00 97.88 92 VAL A CA 1
ATOM 764 C C . VAL A 1 92 ? 9.344 -2.705 -2.297 1.00 97.88 92 VAL A C 1
ATOM 766 O O . VAL A 1 92 ? 10.061 -3.464 -1.644 1.00 97.88 92 VAL A O 1
ATOM 769 N N . CYS A 1 93 ? 9.707 -1.481 -2.676 1.00 97.38 93 CYS A N 1
ATOM 770 C CA . CYS A 1 93 ? 10.988 -0.849 -2.347 1.00 97.38 93 CYS A CA 1
ATOM 771 C C . CYS A 1 93 ? 10.870 0.313 -1.354 1.00 97.38 93 CYS A C 1
ATOM 773 O O . CYS A 1 93 ? 11.882 0.828 -0.895 1.00 97.38 93 CYS A O 1
ATOM 775 N N . GLY A 1 94 ? 9.652 0.698 -0.979 1.00 96.56 94 GLY A N 1
ATOM 776 C CA . GLY A 1 94 ? 9.412 1.688 0.061 1.00 96.56 94 GLY A CA 1
ATOM 777 C C . GLY A 1 94 ? 7.977 2.189 0.035 1.00 96.56 94 GLY A C 1
ATOM 778 O O . GLY A 1 94 ? 7.142 1.685 -0.721 1.00 96.56 94 GLY A O 1
ATOM 779 N N . GLY A 1 95 ? 7.698 3.209 0.836 1.00 95.06 95 GLY A N 1
ATOM 780 C CA . GLY A 1 95 ? 6.405 3.871 0.833 1.00 95.06 95 GLY A CA 1
ATOM 781 C C . GLY A 1 95 ? 6.376 5.118 1.706 1.00 95.06 95 GLY A C 1
ATOM 782 O O . GLY A 1 95 ? 7.259 5.348 2.530 1.00 95.06 95 GLY A O 1
ATOM 783 N N . GLU A 1 96 ? 5.352 5.935 1.502 1.00 95.88 96 GLU A N 1
ATOM 784 C CA . GLU A 1 96 ? 5.036 7.110 2.309 1.00 95.88 96 GLU A CA 1
ATOM 785 C C . GLU A 1 96 ? 3.687 6.891 3.003 1.00 95.88 96 GLU A C 1
ATOM 787 O O . GLU A 1 96 ? 2.659 6.708 2.345 1.00 95.88 96 GLU A O 1
ATOM 792 N N . VAL A 1 97 ? 3.681 6.930 4.338 1.00 94.75 97 VAL A N 1
ATOM 793 C CA . VAL A 1 97 ? 2.460 6.816 5.146 1.00 94.75 97 VAL A CA 1
ATOM 794 C C . VAL A 1 97 ? 1.777 8.180 5.244 1.00 94.75 97 VAL A C 1
ATOM 796 O O . VAL A 1 97 ? 2.407 9.177 5.586 1.00 94.75 97 VAL A O 1
ATOM 799 N N . ASN A 1 98 ? 0.466 8.209 5.003 1.00 93.31 98 ASN A N 1
ATOM 800 C CA . ASN A 1 98 ? -0.372 9.409 4.951 1.00 93.31 98 ASN A CA 1
ATOM 801 C C . ASN A 1 98 ? 0.199 10.497 4.018 1.00 93.31 98 ASN A C 1
ATOM 803 O O . ASN A 1 98 ? 0.461 11.619 4.474 1.00 93.31 98 ASN A O 1
ATOM 807 N N . PRO A 1 99 ? 0.385 10.193 2.717 1.00 91.94 99 PRO A N 1
ATOM 808 C CA . PRO A 1 99 ? 0.926 11.153 1.768 1.00 91.94 99 PRO A CA 1
ATOM 809 C C . PRO A 1 99 ? 0.033 12.396 1.718 1.00 91.94 99 PRO A C 1
ATOM 811 O O . PRO A 1 99 ? -1.189 12.316 1.543 1.00 91.94 99 PRO A O 1
ATOM 814 N N . LYS A 1 100 ? 0.635 13.575 1.885 1.00 85.69 100 LYS A N 1
ATOM 815 C CA . LYS A 1 100 ? -0.118 14.834 1.848 1.00 85.69 100 LYS A CA 1
ATOM 816 C C . LYS A 1 100 ? -0.506 15.155 0.409 1.00 85.69 100 LYS A C 1
ATOM 818 O O . LYS A 1 100 ? 0.335 15.144 -0.489 1.00 85.69 100 LYS A O 1
ATOM 823 N N . ALA A 1 101 ? -1.774 15.502 0.193 1.00 77.12 101 ALA A N 1
ATOM 824 C CA . ALA A 1 101 ? -2.188 16.079 -1.079 1.00 77.12 101 ALA A CA 1
ATOM 825 C C . ALA A 1 101 ? -1.401 17.379 -1.328 1.00 77.12 101 ALA A C 1
ATOM 827 O O . ALA A 1 101 ? -1.164 18.136 -0.376 1.00 77.12 101 ALA A O 1
ATOM 828 N N . PRO A 1 102 ? -1.012 17.675 -2.582 1.00 72.38 102 PRO A N 1
ATOM 829 C CA . PRO A 1 102 ? -0.409 18.960 -2.886 1.00 72.38 102 PRO A CA 1
ATOM 830 C C . PRO A 1 102 ? -1.373 20.075 -2.456 1.00 72.38 102 PRO A C 1
ATOM 832 O O . PRO A 1 102 ? -2.591 19.931 -2.627 1.00 72.38 102 PRO A O 1
ATOM 835 N N . PRO A 1 103 ? -0.868 21.187 -1.894 1.00 74.12 103 PRO A N 1
ATOM 836 C CA . PRO A 1 103 ? -1.725 22.292 -1.504 1.00 74.12 103 PRO A CA 1
ATOM 837 C C . PRO A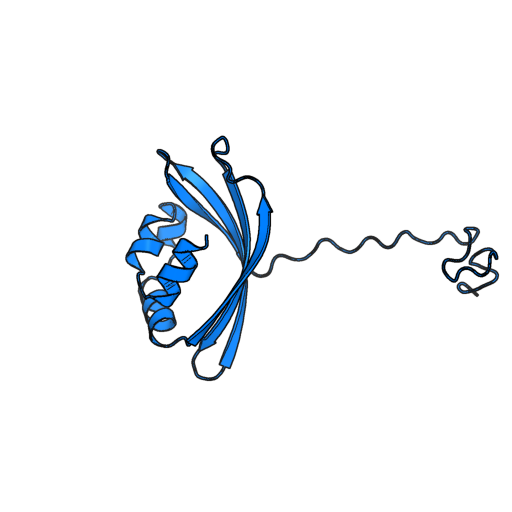 1 103 ? -2.523 22.746 -2.725 1.00 74.12 103 PRO A C 1
ATOM 839 O O . PRO A 1 103 ? -1.958 23.037 -3.784 1.00 74.12 103 PRO A O 1
ATOM 842 N N . ARG A 1 104 ? -3.852 22.787 -2.583 1.00 77.38 104 ARG A N 1
ATOM 843 C CA . ARG A 1 104 ? -4.734 23.270 -3.642 1.00 77.38 104 ARG A CA 1
ATOM 844 C C . ARG A 1 104 ? -4.376 24.728 -3.903 1.00 77.38 104 ARG A C 1
ATOM 846 O O . ARG A 1 104 ? -4.668 25.597 -3.085 1.00 77.38 104 ARG A O 1
ATOM 853 N N . ARG A 1 105 ? -3.722 24.995 -5.034 1.00 74.31 105 ARG A N 1
ATOM 854 C CA . ARG A 1 105 ? -3.432 26.364 -5.460 1.00 74.31 105 ARG A CA 1
ATOM 855 C C . ARG A 1 105 ? -4.760 27.028 -5.796 1.00 74.31 105 ARG A C 1
ATOM 857 O O . ARG A 1 105 ? -5.384 26.709 -6.804 1.00 74.31 105 ARG A O 1
ATOM 864 N N . VAL A 1 106 ? -5.211 27.920 -4.924 1.00 74.06 106 VAL A N 1
ATOM 865 C CA . VAL A 1 106 ? -6.275 28.860 -5.260 1.00 74.06 106 VAL A CA 1
ATOM 866 C C . VAL A 1 106 ? -5.604 29.954 -6.080 1.00 74.06 106 VAL A C 1
ATOM 868 O O . VAL A 1 106 ? -4.654 30.573 -5.602 1.00 74.06 106 VAL A O 1
ATOM 871 N N . ALA A 1 107 ? -6.039 30.154 -7.326 1.00 79.00 107 ALA A N 1
ATOM 872 C CA . ALA A 1 107 ? -5.597 31.312 -8.091 1.00 79.00 107 ALA A CA 1
ATOM 873 C C . ALA A 1 107 ? -5.961 32.560 -7.278 1.00 79.00 107 ALA A C 1
ATOM 875 O O . ALA A 1 107 ? -7.133 32.765 -6.955 1.00 79.00 107 ALA A O 1
ATOM 876 N N . ALA A 1 108 ? -4.958 33.345 -6.885 1.00 79.38 108 ALA A N 1
ATOM 877 C CA . ALA A 1 108 ? -5.208 34.592 -6.187 1.00 79.38 108 ALA A CA 1
ATOM 878 C C . ALA A 1 108 ? -6.032 35.482 -7.121 1.00 79.38 108 ALA A C 1
ATOM 880 O O . ALA A 1 108 ? -5.565 35.844 -8.198 1.00 79.38 108 ALA A O 1
ATOM 881 N N . VAL A 1 109 ? -7.267 35.794 -6.727 1.00 85.19 109 VAL A N 1
ATOM 882 C CA . VAL A 1 109 ? -8.092 36.743 -7.471 1.00 85.19 109 VAL A CA 1
ATOM 883 C C . VAL A 1 109 ? -7.478 38.128 -7.298 1.00 85.19 109 VAL A C 1
ATOM 885 O O . VAL A 1 109 ? -7.405 38.670 -6.192 1.00 85.19 109 VAL A O 1
ATOM 888 N N . GLY A 1 110 ? -6.985 38.702 -8.391 1.00 87.75 110 GLY A N 1
ATOM 889 C CA . GLY A 1 110 ? -6.446 40.047 -8.396 1.00 87.75 110 GLY A CA 1
ATOM 890 C C . GLY A 1 110 ? -7.529 41.060 -8.040 1.00 87.75 110 GLY A C 1
ATOM 891 O O . GLY A 1 110 ? -8.697 40.935 -8.407 1.00 87.75 110 GLY A O 1
ATOM 892 N N . ARG A 1 111 ? -7.143 42.139 -7.349 1.00 89.81 111 ARG A N 1
ATOM 893 C CA . ARG A 1 111 ? -8.066 43.192 -6.885 1.00 89.81 111 ARG A CA 1
ATOM 894 C C . ARG A 1 111 ? -8.951 43.769 -8.013 1.00 89.81 111 ARG A C 1
ATOM 896 O O . ARG A 1 111 ? -10.065 44.231 -7.755 1.00 89.81 111 ARG A O 1
ATOM 903 N N . ASN A 1 112 ? -8.452 43.774 -9.250 1.00 92.38 112 ASN A N 1
ATOM 904 C CA . ASN A 1 112 ? -9.154 44.277 -10.431 1.00 92.38 112 ASN A CA 1
ATOM 905 C C . ASN A 1 112 ? -9.724 43.178 -11.348 1.00 92.38 112 ASN A C 1
ATOM 907 O O . ASN A 1 112 ? -10.372 43.545 -12.329 1.00 92.38 112 ASN A O 1
ATOM 911 N N . ASP A 1 113 ? -9.518 41.897 -11.041 1.00 91.50 113 ASP A N 1
ATOM 912 C CA . ASP A 1 113 ? -9.996 40.779 -11.861 1.00 91.50 113 ASP A CA 1
ATOM 913 C C . ASP A 1 113 ? -11.523 40.633 -11.761 1.00 91.50 113 ASP A C 1
ATOM 915 O O . ASP A 1 113 ? -12.124 41.105 -10.782 1.00 91.50 113 ASP A O 1
ATOM 919 N N . PRO A 1 114 ? -12.180 40.002 -12.753 1.00 91.75 114 PRO A N 1
ATOM 920 C CA . PRO A 1 114 ? -13.596 39.665 -12.670 1.00 91.75 114 PRO A CA 1
ATOM 921 C C . PRO A 1 114 ? -13.905 38.850 -11.411 1.00 91.75 114 PRO A C 1
ATOM 923 O O . PRO A 1 114 ? -13.202 37.901 -11.069 1.00 91.75 114 PRO A O 1
ATOM 926 N N . CYS A 1 115 ? -14.964 39.230 -10.701 1.00 90.38 115 CYS A N 1
ATOM 927 C CA . CYS A 1 115 ? -15.320 38.596 -9.442 1.00 90.38 115 CYS A CA 1
ATOM 928 C C . CYS A 1 115 ? -15.824 37.156 -9.673 1.00 90.38 115 CYS A C 1
ATOM 930 O O . CYS A 1 115 ? -16.756 36.965 -10.461 1.00 90.38 115 CYS A O 1
ATOM 932 N N . PRO A 1 116 ? -15.298 36.149 -8.945 1.00 89.12 116 PRO A N 1
ATOM 933 C CA . PRO A 1 116 ? -15.631 34.738 -9.162 1.00 89.12 116 PRO A CA 1
ATOM 934 C C . PRO A 1 116 ? -17.075 34.363 -8.790 1.00 89.12 116 PRO A C 1
ATOM 936 O O . PRO A 1 116 ? -17.511 33.261 -9.096 1.00 89.12 116 PRO A O 1
ATOM 939 N N . CYS A 1 117 ? -17.846 35.266 -8.169 1.00 90.62 117 CYS A N 1
ATOM 940 C CA . CYS A 1 117 ? -19.274 35.060 -7.899 1.00 90.62 117 CYS A CA 1
ATOM 941 C C . CYS A 1 117 ? -20.176 35.214 -9.140 1.00 90.62 117 CYS A C 1
ATOM 943 O O . CYS A 1 117 ? -21.390 35.075 -9.025 1.00 90.62 117 CYS A O 1
ATOM 945 N N . GLY A 1 118 ? -19.611 35.551 -10.306 1.00 85.50 118 GLY A N 1
ATOM 946 C CA . GLY A 1 118 ? -20.363 35.699 -11.557 1.00 85.50 118 GLY A CA 1
ATOM 947 C C . GLY A 1 118 ? -21.076 37.045 -11.726 1.00 85.50 118 GLY A C 1
ATOM 948 O O . GLY A 1 118 ? -21.811 37.229 -12.687 1.00 85.50 118 GLY A O 1
ATOM 949 N N . SER A 1 119 ? -20.840 38.021 -10.843 1.00 89.81 119 SER A N 1
ATOM 950 C CA . SER A 1 119 ? -21.507 39.334 -10.895 1.00 89.81 119 SER A CA 1
ATOM 951 C C . SER A 1 119 ? -21.069 40.244 -12.052 1.00 89.81 119 SER A C 1
ATOM 953 O O . SER A 1 119 ? -21.630 41.326 -12.220 1.00 89.81 119 SER A O 1
ATOM 955 N N . GLY A 1 120 ? -20.014 39.877 -12.788 1.00 88.06 120 GLY A N 1
ATOM 956 C CA . GLY A 1 120 ? -19.399 40.703 -13.837 1.00 88.06 120 GLY A CA 1
ATOM 957 C C . GLY A 1 120 ? -18.614 41.925 -13.329 1.00 88.06 120 GLY A C 1
ATOM 958 O O . GLY A 1 120 ? -17.981 42.622 -14.118 1.00 88.06 120 GLY A O 1
ATOM 959 N N . LYS A 1 121 ? -18.610 42.201 -12.017 1.00 91.75 121 LYS A N 1
ATOM 960 C CA . LYS A 1 121 ? -17.886 43.332 -11.406 1.00 91.75 121 LYS A CA 1
ATOM 961 C C . LYS A 1 121 ? -16.428 42.966 -11.102 1.00 91.75 121 LYS A C 1
ATOM 963 O O . LYS A 1 121 ? -16.114 41.800 -10.882 1.00 91.75 121 LYS A O 1
ATOM 968 N N . LYS A 1 122 ? -15.541 43.968 -11.004 1.00 91.62 122 LYS A N 1
ATOM 969 C CA . LYS A 1 122 ? -14.172 43.783 -10.470 1.00 91.62 122 LYS A CA 1
ATOM 970 C C . LYS A 1 122 ? -14.229 43.313 -9.011 1.00 91.62 122 LYS A C 1
ATOM 972 O O . LYS A 1 122 ? -15.046 43.840 -8.254 1.00 91.62 122 LYS A O 1
ATOM 977 N N . TYR A 1 123 ? -13.335 42.413 -8.595 1.00 93.62 123 TYR A N 1
ATOM 978 C CA . TYR A 1 123 ? -13.336 41.794 -7.260 1.00 93.62 123 TYR A CA 1
ATOM 979 C C .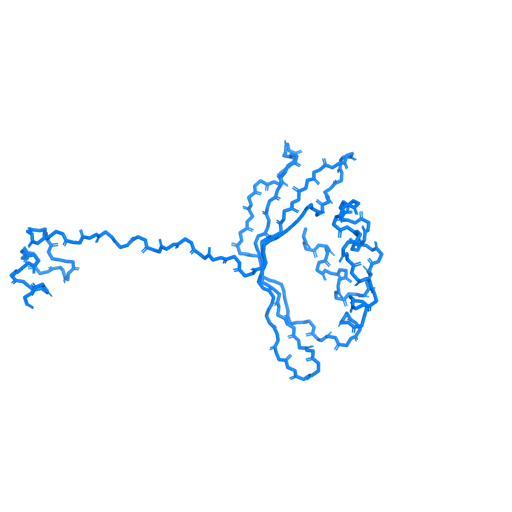 TYR A 1 123 ? -13.439 42.811 -6.109 1.00 93.62 123 TYR A C 1
ATOM 981 O O . TYR A 1 123 ? -14.324 42.695 -5.262 1.00 93.62 123 TYR A O 1
ATOM 989 N N . LYS A 1 124 ? -12.647 43.893 -6.144 1.00 92.12 124 LYS A N 1
ATOM 990 C CA . LYS A 1 124 ? -12.681 44.985 -5.141 1.00 92.12 124 LYS A CA 1
ATOM 991 C C . LYS A 1 124 ? -13.993 45.763 -5.024 1.00 92.12 124 LYS A C 1
ATOM 993 O O . LYS A 1 124 ? -14.130 46.596 -4.139 1.00 92.12 124 LYS A O 1
ATOM 998 N N . LYS A 1 125 ? -14.885 45.637 -6.006 1.00 93.06 125 LYS A N 1
ATOM 999 C CA . LYS A 1 125 ? -16.205 46.290 -6.034 1.00 93.06 125 LYS A CA 1
ATOM 1000 C C . LYS A 1 125 ? -17.329 45.268 -5.808 1.00 93.06 125 LYS A C 1
ATOM 1002 O O . LYS A 1 125 ? -18.485 45.566 -6.100 1.00 93.06 125 LYS A O 1
ATOM 1007 N N . CYS A 1 126 ? -16.989 44.059 -5.363 1.00 93.00 126 CYS A N 1
ATOM 1008 C CA . CYS A 1 126 ? -17.920 42.965 -5.126 1.00 93.00 126 CYS A CA 1
ATOM 1009 C C . CYS A 1 126 ? -17.495 42.176 -3.877 1.00 93.00 126 CYS A C 1
ATOM 1011 O O . CYS A 1 126 ? -17.543 42.739 -2.793 1.00 93.00 126 CYS A O 1
ATOM 1013 N N . CYS A 1 127 ? -17.074 40.914 -4.003 1.00 89.75 127 CYS A N 1
ATOM 1014 C CA . CYS A 1 127 ? -16.757 40.054 -2.855 1.00 89.75 127 CYS A CA 1
ATOM 1015 C C . CYS A 1 127 ? -15.466 40.424 -2.104 1.00 89.75 127 CYS A C 1
ATOM 1017 O O . CYS A 1 127 ? -15.248 39.904 -1.019 1.00 89.75 127 CYS A O 1
ATOM 1019 N N . GLY A 1 128 ? -14.606 41.272 -2.675 1.00 84.38 128 GLY A N 1
ATOM 1020 C CA . GLY A 1 128 ? -13.376 41.751 -2.036 1.00 84.38 128 GLY A CA 1
ATOM 1021 C C . GLY A 1 128 ? -13.501 43.130 -1.384 1.00 84.38 128 GLY A C 1
ATOM 1022 O O . GLY A 1 128 ? -12.494 43.839 -1.336 1.00 84.38 128 GLY A O 1
ATOM 1023 N N . ALA A 1 129 ? -14.723 43.545 -1.028 1.00 68.62 129 ALA A N 1
ATOM 1024 C CA . ALA A 1 129 ? -15.019 44.788 -0.313 1.00 68.62 129 ALA A CA 1
ATOM 1025 C C . ALA A 1 129 ? -14.947 44.593 1.205 1.00 68.62 129 ALA A C 1
ATOM 1027 O O . ALA A 1 129 ? -15.357 43.507 1.670 1.00 68.62 129 ALA A O 1
#

Solvent-accessible surface area (backbone atoms only — not comparable to full-atom values): 7497 Å² total; per-residue (Å²): 109,73,67,53,55,51,23,44,71,69,48,38,58,68,58,50,51,74,37,29,36,71,73,55,43,71,78,49,61,66,67,61,52,44,55,48,26,72,64,40,49,75,75,49,78,44,80,76,45,76,44,76,60,51,96,90,45,54,48,26,38,41,29,34,38,38,35,32,32,48,94,89,38,84,46,76,51,44,34,34,37,32,33,36,50,56,96,91,39,73,22,36,68,48,67,40,76,62,67,76,76,77,80,80,80,73,79,79,81,47,64,74,35,72,27,90,87,70,76,77,39,36,16,50,79,51,88,61,101

Nearest PDB structures (foldseek):
  6w3f-assembly2_B  TM=6.992E-01  e=8.134E-04  synthetic construct
  5m18-assembly1_A  TM=6.672E-01  e=1.302E-03  Staphylococcus aureus
  4cpk-assembly1_A  TM=6.617E-01  e=1.854E-03  Staphylococcus aureus subsp. aureus Mu50
  3ub1-assembly1_A  TM=6.299E-01  e=9.561E-02  Clostridium perfringens
  3ub1-assembly2_F  TM=4.382E-01  e=2.329E-02  Clostridium perfringens

InterPro domains:
  IPR004027 SEC-C motif [PF02810] (111-128)
  IPR032710 NTF2-like domain superfamily [SSF54427] (1-96)
  IPR048469 YchJ-like, middle NTF2-like domain [PF17775] (1-91)

Mean predicted aligned error: 8.01 Å

Radius of gyration: 22.04 Å; Cα contacts (8 Å, |Δi|>4): 205; chains: 1; bounding box: 38×62×39 Å

Sequence (129 aa):
MRSRYTAYVRGDIDYLMRTMITDVRQDFDPAEARAIAAEARWDGLEIREVRNGGPEDDEGTVEYVTRFRFKGQKRVHHERAYFTRIEGAWQVCGGEVNPKAPPRRVAAVGRNDPCPCGSGKKYKKCCGA

Organism: NCBI:txid478448

Secondary structure (DSSP, 8-state):
-HHHHHHHHHT-HHHHHHTB-HHHHHS--HHHHHHHHHH-EEEEEEEEEEEE-STT-SEEEEEEEEEEEETTEEEEEEEEEEEEEETTEEEEEEEEESPPPPP-------TTSBPTTS-SSBGGGTTT-

Foldseek 3Di:
DVVVVVCLLVLVLVVQLVQADPVVNVVDDSVVSSVCSVQKAWPDKDWDDKDDPDPPDQKIKTWIWTWIAHPNDIDIWTKIWIWGADPNGIHTHDIDTPDDDD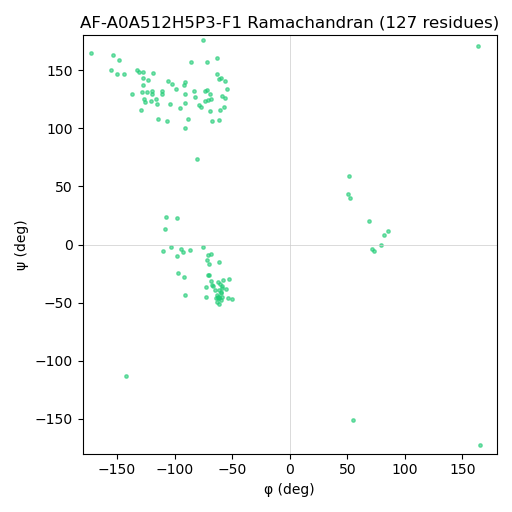PPDDPPQDQQHQPPVPPRHRVVVPVVD

pLDDT: mean 93.76, std 5.98, range [68.62, 98.38]